Protein AF-X1SKA6-F1 (afdb_monomer_lite)

pLDDT: mean 89.36, std 12.24, range [44.44, 98.31]

Structure (mmCIF, N/CA/C/O backbone):
data_AF-X1SKA6-F1
#
_entry.id   AF-X1SKA6-F1
#
loop_
_atom_site.group_PDB
_atom_site.id
_atom_site.type_symbol
_atom_site.label_atom_id
_atom_site.label_alt_id
_atom_site.label_comp_id
_atom_site.label_asym_id
_atom_site.label_entity_id
_atom_site.label_seq_id
_atom_site.pdbx_PDB_ins_code
_atom_site.Cartn_x
_atom_site.Cartn_y
_atom_site.Cartn_z
_atom_site.occupancy
_atom_site.B_iso_or_equiv
_atom_site.auth_seq_id
_atom_site.auth_comp_id
_atom_site.auth_asym_id
_atom_site.auth_atom_id
_atom_site.pdbx_PDB_model_num
ATOM 1 N N . MET A 1 1 ? 36.089 16.565 -44.363 1.00 44.44 1 MET A N 1
ATOM 2 C CA . MET A 1 1 ? 35.885 16.722 -42.905 1.00 44.44 1 MET A CA 1
ATOM 3 C C . MET A 1 1 ? 3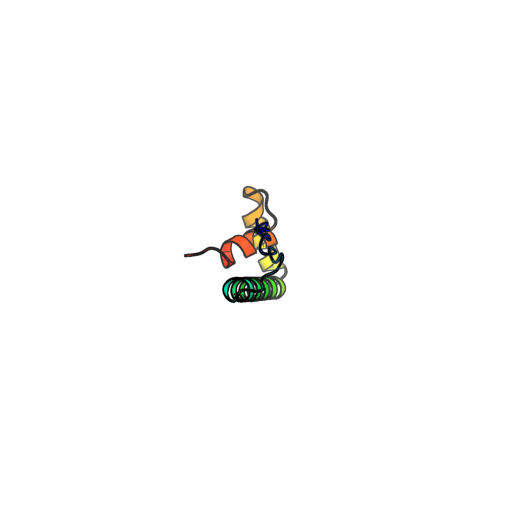4.464 16.275 -42.575 1.00 44.44 1 MET A C 1
ATOM 5 O O . MET A 1 1 ? 33.539 17.047 -42.788 1.00 44.44 1 MET A O 1
ATOM 9 N N . SER A 1 2 ? 34.268 15.015 -42.172 1.00 60.91 2 SER A N 1
ATOM 10 C CA . SER A 1 2 ? 32.941 14.506 -41.788 1.00 60.91 2 SER A CA 1
ATOM 11 C C . SER A 1 2 ? 32.617 14.984 -40.373 1.00 60.91 2 SER A C 1
ATOM 13 O O . SER A 1 2 ? 33.408 14.769 -39.455 1.00 60.91 2 SER A O 1
ATOM 15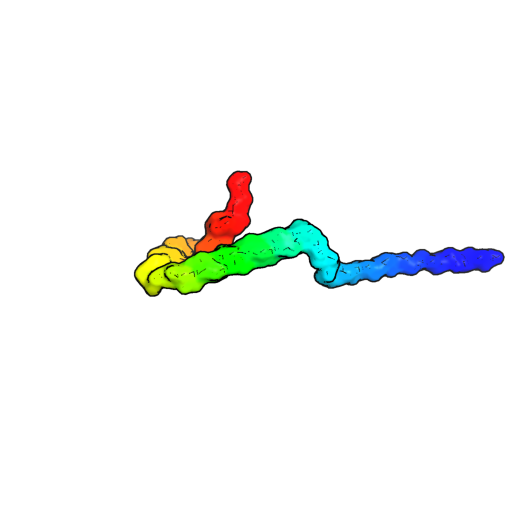 N N . ARG A 1 3 ? 31.500 15.693 -40.200 1.00 62.69 3 ARG A N 1
ATOM 16 C CA . ARG A 1 3 ? 31.054 16.212 -38.903 1.00 62.69 3 ARG A CA 1
ATOM 17 C C . ARG A 1 3 ? 30.372 15.059 -38.166 1.00 62.69 3 ARG A C 1
ATOM 19 O O . ARG A 1 3 ? 29.270 14.666 -38.530 1.00 62.69 3 ARG A O 1
ATOM 26 N N . GLN A 1 4 ? 31.047 14.486 -37.176 1.00 64.88 4 GLN A N 1
ATOM 27 C CA . GLN A 1 4 ? 30.493 13.414 -36.352 1.00 64.88 4 GLN A CA 1
ATOM 28 C C . GLN A 1 4 ? 29.453 14.033 -35.406 1.00 64.88 4 GLN A C 1
ATOM 30 O O . GLN A 1 4 ? 29.799 14.648 -34.399 1.00 64.88 4 GLN A O 1
ATOM 35 N N . ILE A 1 5 ? 28.175 13.961 -35.778 1.00 69.06 5 ILE A N 1
ATOM 36 C CA . ILE A 1 5 ? 27.076 14.383 -34.907 1.00 69.06 5 ILE A CA 1
ATOM 37 C C . ILE A 1 5 ? 26.893 13.266 -33.880 1.00 69.06 5 ILE A C 1
ATOM 39 O O . ILE A 1 5 ? 26.440 12.174 -34.212 1.00 69.06 5 ILE A O 1
ATOM 43 N N . VAL A 1 6 ? 27.303 13.518 -32.638 1.00 72.19 6 VAL A N 1
ATOM 44 C CA . VAL A 1 6 ? 27.009 12.620 -31.519 1.00 72.19 6 VAL A CA 1
ATOM 45 C C . VAL A 1 6 ? 25.540 12.823 -31.158 1.00 72.19 6 VAL A C 1
ATOM 47 O O . VAL A 1 6 ? 25.190 13.759 -30.441 1.00 72.19 6 VAL A O 1
ATOM 50 N N . GLU A 1 7 ? 24.661 11.982 -31.697 1.00 73.12 7 GLU A N 1
ATOM 51 C CA . GLU A 1 7 ? 23.254 11.964 -31.299 1.00 73.12 7 GLU A CA 1
ATOM 52 C C . GLU A 1 7 ? 23.132 11.358 -29.894 1.00 73.12 7 GLU A C 1
ATOM 54 O O . GLU A 1 7 ? 23.536 10.218 -29.646 1.00 73.12 7 GLU A O 1
ATOM 59 N N . LYS A 1 8 ? 22.587 12.126 -28.941 1.00 77.00 8 LYS A N 1
ATOM 60 C CA . LYS A 1 8 ? 22.279 11.609 -27.604 1.00 77.00 8 LYS A CA 1
ATOM 61 C C . LYS A 1 8 ? 21.187 10.550 -27.756 1.00 77.00 8 LYS A C 1
ATOM 63 O O . LYS A 1 8 ? 20.098 10.866 -28.232 1.00 77.00 8 LYS A O 1
ATOM 68 N N . LYS A 1 9 ? 21.457 9.308 -27.331 1.00 76.44 9 LYS A N 1
ATOM 69 C CA . LYS A 1 9 ? 20.415 8.272 -27.257 1.00 76.44 9 LYS A CA 1
ATOM 70 C C . LYS A 1 9 ? 19.224 8.824 -26.459 1.00 76.44 9 LYS A C 1
ATOM 72 O O . LYS A 1 9 ? 19.443 9.327 -25.354 1.00 76.44 9 LYS A O 1
ATOM 77 N N . PRO A 1 10 ? 17.993 8.749 -26.990 1.00 79.50 10 PRO A N 1
ATOM 78 C CA . PRO A 1 10 ? 16.828 9.253 -26.285 1.00 79.50 10 PRO A CA 1
ATOM 79 C C . PRO A 1 10 ? 16.626 8.456 -24.994 1.00 79.50 10 PRO A C 1
ATOM 81 O O . PRO A 1 10 ? 16.552 7.227 -25.007 1.00 79.50 10 PRO A O 1
ATOM 84 N N . GLU A 1 11 ? 16.552 9.164 -23.870 1.00 77.81 11 GLU A N 1
ATOM 85 C CA . GLU A 1 11 ? 16.194 8.574 -22.583 1.00 77.81 11 GLU A CA 1
ATOM 86 C C . GLU A 1 11 ? 14.691 8.272 -22.593 1.00 77.81 11 GLU A C 1
ATOM 88 O O . GLU A 1 11 ? 13.850 9.173 -22.630 1.00 77.81 11 GLU A O 1
ATOM 93 N N . LEU A 1 12 ? 14.342 6.986 -22.599 1.00 77.00 12 LEU A N 1
ATOM 94 C CA . LEU A 1 12 ? 12.950 6.554 -22.521 1.00 77.00 12 LEU A CA 1
ATOM 95 C C . LEU A 1 12 ? 12.431 6.763 -21.091 1.00 77.00 12 LEU A C 1
ATOM 97 O O . LEU A 1 12 ? 12.884 6.106 -20.157 1.00 77.00 12 LEU A O 1
ATOM 101 N N . LYS A 1 13 ? 11.445 7.656 -20.930 1.00 77.12 13 LYS A N 1
ATOM 102 C CA . LYS A 1 13 ? 10.835 8.011 -19.632 1.00 77.12 13 LYS A CA 1
ATOM 103 C C . LYS A 1 13 ? 10.168 6.827 -18.914 1.00 77.12 13 LYS A C 1
ATOM 105 O O . LYS A 1 13 ? 10.165 6.780 -17.689 1.00 77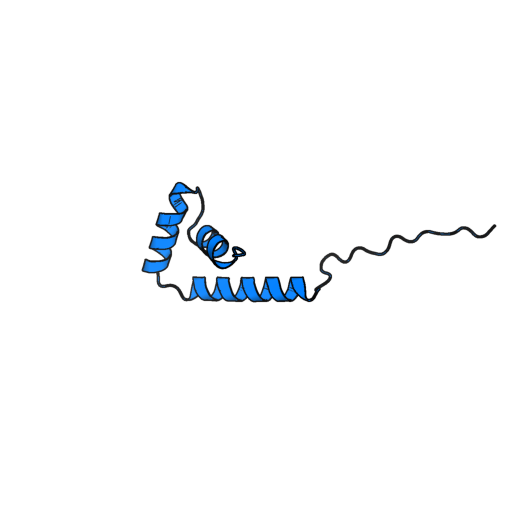.12 13 LYS A O 1
ATOM 110 N N . ASP A 1 14 ? 9.606 5.881 -19.663 1.00 79.69 14 ASP A N 1
ATOM 111 C CA . ASP A 1 14 ? 9.056 4.623 -19.147 1.00 79.69 14 ASP A CA 1
ATOM 112 C C . ASP A 1 14 ? 9.561 3.482 -20.027 1.00 79.69 14 ASP A C 1
ATOM 114 O O . ASP A 1 14 ? 8.920 3.084 -20.998 1.00 79.69 14 ASP A O 1
ATOM 118 N N . ALA A 1 15 ? 10.764 3.006 -19.718 1.00 82.69 15 ALA A N 1
ATOM 119 C CA . ALA A 1 15 ? 11.417 1.945 -20.473 1.00 82.69 15 ALA A CA 1
ATOM 120 C C . ALA A 1 15 ? 10.685 0.592 -20.373 1.00 82.69 15 ALA A C 1
ATOM 122 O O . ALA A 1 15 ? 10.997 -0.309 -21.147 1.00 82.69 15 ALA A O 1
ATOM 123 N N . LYS A 1 16 ? 9.721 0.456 -19.442 1.00 88.00 16 LYS A N 1
ATOM 124 C CA . LYS A 1 16 ? 8.971 -0.776 -19.148 1.00 88.00 16 LYS A CA 1
ATOM 125 C C . LYS A 1 16 ? 9.885 -1.994 -19.069 1.00 88.00 16 LYS A C 1
ATOM 127 O O . LYS A 1 16 ? 9.576 -3.051 -19.614 1.00 88.00 16 LYS A O 1
ATOM 132 N N . THR A 1 17 ? 11.024 -1.825 -18.406 1.00 91.31 17 THR A N 1
ATOM 133 C CA . THR A 1 17 ? 11.942 -2.939 -18.181 1.00 91.31 17 THR A CA 1
ATOM 134 C C . THR A 1 17 ? 11.245 -4.021 -17.366 1.00 91.31 17 THR A C 1
ATOM 136 O O . THR A 1 17 ? 10.292 -3.740 -16.636 1.00 91.31 17 THR A O 1
ATOM 139 N N . GLU A 1 18 ? 11.725 -5.255 -17.460 1.00 92.00 18 GLU A N 1
ATOM 140 C CA . GLU A 1 18 ? 11.165 -6.379 -16.706 1.00 92.00 18 GLU A CA 1
ATOM 141 C C . GLU A 1 18 ? 11.096 -6.068 -15.206 1.00 92.00 18 GLU A C 1
ATOM 143 O O . GLU A 1 18 ? 10.014 -6.096 -14.629 1.00 92.00 18 GLU A O 1
ATOM 148 N N . ALA A 1 19 ? 12.190 -5.568 -14.625 1.00 90.25 19 ALA A N 1
ATOM 149 C CA . ALA A 1 19 ? 12.217 -5.114 -13.236 1.00 90.25 19 ALA A CA 1
ATOM 150 C C . ALA A 1 19 ? 11.158 -4.033 -12.923 1.00 90.25 19 ALA A C 1
ATOM 152 O O . ALA A 1 19 ? 10.537 -4.055 -11.862 1.00 90.25 19 ALA A O 1
ATOM 153 N N . GLN A 1 20 ? 10.907 -3.077 -13.828 1.00 90.50 20 GLN A N 1
ATOM 154 C CA . GLN A 1 20 ? 9.850 -2.074 -13.626 1.00 90.50 20 GLN A CA 1
ATOM 155 C C . GLN A 1 20 ? 8.451 -2.698 -13.655 1.00 90.50 20 GLN A C 1
ATOM 157 O O . GLN A 1 20 ? 7.569 -2.270 -12.907 1.00 90.50 20 GLN A O 1
ATOM 162 N N . LEU A 1 21 ? 8.225 -3.675 -14.532 1.00 94.69 21 LEU A N 1
ATOM 163 C CA . LEU A 1 21 ? 6.954 -4.389 -14.628 1.00 94.69 21 LEU A CA 1
ATOM 164 C C . LEU A 1 21 ? 6.721 -5.271 -13.399 1.00 94.69 21 LEU A C 1
ATOM 166 O O . LEU A 1 21 ? 5.623 -5.252 -12.845 1.00 94.69 21 LEU A O 1
ATOM 170 N N . GLU A 1 22 ? 7.755 -5.960 -12.923 1.00 92.94 22 GLU A N 1
ATOM 171 C CA . GLU A 1 22 ? 7.722 -6.745 -11.689 1.00 92.94 22 GLU A CA 1
ATOM 172 C C . GLU A 1 22 ? 7.385 -5.872 -10.478 1.00 92.94 22 GLU A C 1
ATOM 174 O O . GLU A 1 22 ? 6.453 -6.181 -9.734 1.00 92.94 22 GLU A O 1
ATOM 179 N N . TRP A 1 23 ? 8.060 -4.730 -10.315 1.00 92.19 23 TRP A N 1
ATOM 180 C CA . TRP A 1 23 ? 7.771 -3.803 -9.219 1.00 92.19 23 TRP A CA 1
ATOM 181 C C . TRP A 1 23 ? 6.351 -3.235 -9.281 1.00 92.19 23 TRP A C 1
ATOM 183 O O . TRP A 1 23 ? 5.679 -3.159 -8.252 1.00 92.19 23 TRP A O 1
ATOM 193 N N . ARG A 1 24 ? 5.850 -2.885 -10.475 1.00 94.19 24 ARG A N 1
ATOM 194 C CA . ARG A 1 24 ? 4.448 -2.461 -10.656 1.00 94.19 24 ARG A CA 1
ATOM 195 C C . ARG A 1 24 ? 3.473 -3.568 -10.283 1.00 94.19 24 ARG A C 1
ATOM 197 O O . ARG A 1 24 ? 2.467 -3.302 -9.629 1.00 94.19 24 ARG A O 1
ATOM 204 N N . HIS A 1 25 ? 3.767 -4.802 -10.680 1.00 95.12 25 HIS A N 1
ATOM 205 C CA . HIS A 1 25 ? 2.942 -5.958 -10.344 1.00 95.12 25 HIS A CA 1
ATOM 206 C C . HIS A 1 25 ? 2.891 -6.194 -8.834 1.00 95.12 25 HIS A C 1
ATOM 208 O O . HIS A 1 25 ? 1.810 -6.367 -8.272 1.00 95.12 25 HIS A O 1
ATOM 214 N N . MET A 1 26 ? 4.041 -6.129 -8.161 1.00 95.12 26 MET A N 1
ATOM 215 C CA . MET A 1 26 ? 4.123 -6.250 -6.706 1.00 95.12 26 MET A CA 1
ATOM 216 C C . MET A 1 26 ? 3.373 -5.125 -5.997 1.00 95.12 26 MET A C 1
ATOM 218 O O . MET A 1 26 ? 2.579 -5.397 -5.099 1.00 95.12 26 MET A O 1
ATOM 222 N N . PHE A 1 27 ? 3.540 -3.879 -6.444 1.00 95.56 27 PHE A N 1
ATOM 223 C CA . PHE A 1 27 ? 2.791 -2.747 -5.908 1.00 95.56 27 PHE A CA 1
ATOM 224 C C . PHE A 1 27 ? 1.275 -2.962 -6.032 1.00 95.56 27 PHE A C 1
ATOM 226 O O . PHE A 1 27 ? 0.555 -2.847 -5.042 1.00 95.56 27 PHE A O 1
ATOM 233 N N . ASN A 1 28 ? 0.791 -3.358 -7.214 1.00 96.81 28 ASN A N 1
ATOM 234 C CA . ASN A 1 28 ? -0.633 -3.613 -7.446 1.00 96.81 28 ASN A CA 1
ATOM 235 C C . ASN A 1 28 ? -1.181 -4.727 -6.545 1.00 96.81 28 ASN A C 1
ATOM 237 O O . ASN A 1 28 ? -2.285 -4.599 -6.016 1.00 96.81 28 ASN A O 1
ATOM 241 N N . LYS A 1 29 ? -0.409 -5.799 -6.328 1.00 97.00 29 LYS A N 1
ATOM 242 C CA . LYS A 1 29 ? -0.783 -6.867 -5.391 1.00 97.00 29 LYS A CA 1
ATOM 243 C C . LYS A 1 29 ? -0.930 -6.347 -3.965 1.00 97.00 29 LYS A C 1
ATOM 245 O O . LYS A 1 29 ? -1.922 -6.651 -3.313 1.00 97.00 29 LYS A O 1
ATOM 250 N N . VAL A 1 30 ? 0.019 -5.546 -3.486 1.00 97.19 30 VAL A N 1
ATOM 251 C CA . VAL A 1 30 ? -0.044 -4.987 -2.128 1.00 97.19 30 VAL A CA 1
ATOM 252 C C . VAL A 1 30 ? -1.224 -4.023 -1.984 1.00 97.19 30 VAL A C 1
ATOM 254 O O . VAL A 1 30 ? -1.943 -4.080 -0.991 1.00 97.19 30 VAL A O 1
ATOM 257 N N . VAL A 1 31 ? -1.498 -3.190 -2.988 1.00 97.62 31 VAL A N 1
ATOM 258 C CA . VAL A 1 31 ? -2.686 -2.321 -2.985 1.00 97.62 31 VAL A CA 1
ATOM 259 C C . VAL A 1 31 ? -3.979 -3.140 -2.935 1.00 97.62 31 VAL A C 1
ATOM 261 O O . VAL A 1 31 ? -4.886 -2.805 -2.173 1.00 97.62 31 VAL A O 1
ATOM 264 N N . ALA A 1 32 ? -4.061 -4.246 -3.679 1.00 98.06 32 ALA A N 1
ATOM 265 C CA . ALA A 1 32 ? -5.206 -5.151 -3.602 1.00 98.06 32 ALA A CA 1
ATOM 266 C C . ALA A 1 32 ? -5.380 -5.743 -2.192 1.00 98.06 32 ALA A C 1
ATOM 268 O O . ALA A 1 32 ? -6.503 -5.785 -1.690 1.00 98.06 32 ALA A O 1
ATOM 269 N N . LEU A 1 33 ? -4.282 -6.121 -1.524 1.00 97.62 33 LEU A N 1
ATOM 270 C CA . LEU A 1 33 ? -4.318 -6.584 -0.133 1.00 97.62 33 LEU A CA 1
ATOM 271 C C . LEU A 1 33 ? -4.848 -5.502 0.812 1.00 97.62 33 LEU A C 1
ATOM 273 O O . LEU A 1 33 ? -5.721 -5.792 1.622 1.00 97.62 33 LEU A O 1
ATOM 277 N N . TRP A 1 34 ? -4.399 -4.251 0.672 1.00 98.00 34 TRP A N 1
ATOM 278 C CA . TRP A 1 34 ? -4.935 -3.141 1.467 1.00 98.00 34 TRP A CA 1
ATOM 279 C C . TRP A 1 34 ? -6.449 -2.985 1.289 1.00 98.00 34 TRP A C 1
ATOM 281 O O . TRP A 1 34 ? -7.184 -2.802 2.260 1.00 98.00 34 TRP A O 1
ATOM 291 N N . HIS A 1 35 ? -6.944 -3.054 0.051 1.00 97.81 35 HIS A N 1
ATOM 292 C CA . HIS A 1 35 ? -8.377 -2.921 -0.205 1.00 97.81 35 HIS A CA 1
ATOM 293 C C . HIS A 1 35 ? -9.195 -4.082 0.361 1.00 97.81 35 HIS A C 1
ATOM 295 O O . HIS A 1 35 ? -10.328 -3.839 0.776 1.00 97.81 35 HIS A O 1
ATOM 301 N N . ALA A 1 36 ? -8.613 -5.280 0.440 1.00 98.12 36 ALA A N 1
ATOM 302 C CA . ALA A 1 36 ? -9.240 -6.456 1.033 1.00 98.12 36 ALA A CA 1
ATOM 303 C C . ALA A 1 36 ? -9.348 -6.401 2.568 1.00 98.12 36 ALA A C 1
ATOM 305 O O . ALA A 1 36 ? -10.178 -7.116 3.123 1.00 98.12 36 ALA A O 1
ATOM 306 N N . LEU A 1 37 ? -8.562 -5.553 3.248 1.00 97.94 37 LEU A N 1
ATOM 307 C CA . LEU A 1 37 ? -8.648 -5.388 4.702 1.00 97.94 37 LEU A CA 1
ATOM 308 C C . LEU A 1 37 ? -10.008 -4.826 5.135 1.00 97.94 37 LEU A C 1
ATOM 310 O O . LEU A 1 37 ? -10.549 -3.893 4.521 1.00 97.94 37 LEU A O 1
ATOM 314 N N . SER A 1 38 ? -10.504 -5.345 6.252 1.00 98.31 38 SER A N 1
ATOM 315 C CA . SER A 1 38 ? -11.652 -4.820 6.984 1.00 98.31 38 SER A CA 1
ATOM 316 C C . SER A 1 38 ? -11.389 -3.399 7.518 1.00 98.31 38 SER A C 1
ATOM 318 O O . SER A 1 38 ? -10.237 -2.949 7.600 1.00 98.31 38 SER A O 1
ATOM 320 N N . PRO A 1 39 ? -12.442 -2.638 7.865 1.00 98.00 39 PRO A N 1
ATOM 321 C CA . PRO A 1 39 ? -12.289 -1.340 8.521 1.00 98.00 39 PRO A CA 1
ATOM 322 C C . PRO A 1 39 ? -11.487 -1.409 9.828 1.00 98.00 39 PRO A C 1
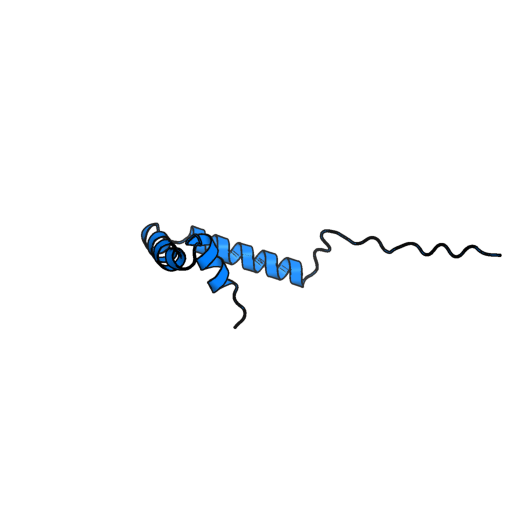ATOM 324 O O . PRO A 1 39 ? -10.701 -0.504 10.103 1.00 98.00 39 PRO A O 1
ATOM 327 N N . GLU A 1 40 ? -11.655 -2.480 10.604 1.00 98.19 40 GLU A N 1
ATOM 328 C CA . GLU A 1 40 ? -10.976 -2.700 11.881 1.00 98.19 40 GLU A CA 1
ATOM 329 C C . GLU A 1 40 ? -9.468 -2.872 11.671 1.00 98.19 40 GLU A C 1
ATOM 331 O O . GLU A 1 40 ? -8.673 -2.148 12.270 1.00 98.19 40 GLU A O 1
ATOM 336 N N . GLU A 1 41 ? -9.065 -3.736 10.735 1.00 98.06 41 GLU A N 1
ATOM 337 C CA . GLU A 1 41 ? -7.653 -3.926 10.376 1.00 98.06 41 GLU A CA 1
ATOM 338 C C . GLU A 1 41 ? -7.030 -2.622 9.863 1.00 98.06 41 GLU A C 1
ATOM 340 O O . GLU A 1 41 ? -5.920 -2.249 10.248 1.00 98.06 41 GLU A O 1
ATOM 345 N N . LYS A 1 42 ? -7.750 -1.869 9.021 1.00 98.31 42 LYS A N 1
ATOM 346 C CA . LYS A 1 42 ? -7.277 -0.559 8.542 1.00 98.31 42 LYS A CA 1
ATOM 347 C C . LYS A 1 42 ? -7.065 0.430 9.692 1.00 98.31 42 LYS A C 1
ATOM 349 O O . LYS A 1 42 ? -6.112 1.209 9.641 1.00 98.31 42 LYS A O 1
ATOM 354 N N . ALA A 1 43 ? -7.905 0.397 10.728 1.00 98.00 43 ALA A N 1
ATOM 355 C CA . ALA A 1 43 ? -7.754 1.242 11.910 1.00 98.00 43 ALA A CA 1
ATOM 356 C C . ALA A 1 43 ? -6.523 0.860 12.750 1.00 98.00 43 ALA A C 1
ATOM 358 O O . ALA A 1 43 ? -5.836 1.748 13.263 1.00 98.00 43 ALA A O 1
ATOM 359 N N . GLU A 1 44 ? -6.198 -0.430 12.850 1.00 98.12 44 GLU A N 1
ATOM 360 C CA . GLU A 1 44 ? -4.964 -0.892 13.497 1.00 98.12 44 GLU A CA 1
ATOM 361 C C . GLU A 1 44 ? -3.721 -0.374 12.765 1.00 98.12 44 GLU A C 1
ATOM 363 O O . GLU A 1 44 ? -2.817 0.191 13.391 1.00 98.12 44 GLU A O 1
ATOM 368 N N . TRP A 1 45 ? -3.706 -0.473 11.432 1.00 98.12 45 TRP A N 1
ATOM 369 C CA . TRP A 1 45 ? -2.631 0.085 10.609 1.00 98.12 45 TRP A CA 1
ATOM 370 C C . TRP A 1 45 ? -2.502 1.600 10.774 1.00 98.12 45 TRP A C 1
ATOM 372 O O . TRP A 1 45 ? -1.386 2.106 10.903 1.00 98.12 45 TRP A O 1
ATOM 382 N N . GLU A 1 46 ? -3.621 2.327 10.818 1.00 98.06 46 GLU A N 1
ATOM 383 C CA . GLU A 1 46 ? -3.637 3.772 11.067 1.00 98.06 46 GLU A CA 1
ATOM 384 C C . GLU A 1 46 ? -3.046 4.106 12.444 1.00 98.06 46 GLU A C 1
ATOM 386 O O . GLU A 1 46 ? -2.195 4.988 12.566 1.00 98.06 46 GLU A O 1
ATOM 391 N N . SER A 1 47 ? -3.429 3.361 13.483 1.00 97.81 47 SER A N 1
ATOM 392 C CA . SER A 1 47 ? -2.895 3.528 14.838 1.00 97.81 47 SER A CA 1
ATOM 393 C C . SER A 1 47 ? -1.378 3.307 14.888 1.00 97.81 47 SER A C 1
ATOM 395 O O . SER A 1 47 ? -0.646 4.130 15.442 1.00 97.81 47 SER A O 1
ATOM 397 N N . ALA A 1 48 ? -0.880 2.252 14.234 1.00 97.12 48 ALA A N 1
ATOM 398 C CA . ALA A 1 48 ? 0.550 1.954 14.146 1.00 97.12 48 ALA A CA 1
ATOM 399 C C . ALA A 1 48 ? 1.342 2.997 13.331 1.00 97.12 48 ALA A C 1
ATOM 401 O O . ALA A 1 48 ? 2.539 3.205 13.572 1.00 97.12 48 ALA A O 1
ATOM 402 N N . ALA A 1 49 ? 0.691 3.661 12.375 1.00 97.31 49 ALA A N 1
ATOM 403 C CA . ALA A 1 49 ? 1.301 4.670 11.518 1.00 97.31 49 ALA A CA 1
ATOM 404 C C . ALA A 1 49 ? 1.399 6.057 12.179 1.00 97.31 49 ALA A C 1
ATOM 406 O O . ALA A 1 49 ? 2.351 6.793 11.905 1.00 97.31 49 ALA A O 1
ATOM 407 N N . ARG A 1 50 ? 0.485 6.400 13.100 1.00 95.56 50 ARG A N 1
ATOM 408 C CA . ARG A 1 50 ? 0.441 7.714 13.778 1.00 95.56 50 ARG A CA 1
ATOM 409 C C . ARG A 1 50 ? 1.778 8.163 14.389 1.00 95.56 50 ARG A C 1
ATOM 411 O O . ARG A 1 50 ? 2.188 9.284 14.089 1.00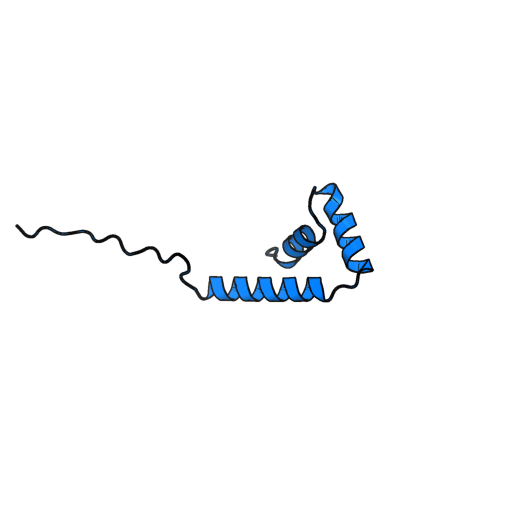 95.56 50 ARG A O 1
ATOM 418 N N . PRO A 1 51 ? 2.512 7.338 15.170 1.00 97.12 51 PRO A N 1
ATOM 419 C CA . PRO A 1 51 ? 3.807 7.740 15.735 1.00 97.12 51 PRO A CA 1
ATOM 420 C C . PRO A 1 51 ? 4.885 8.031 14.683 1.00 97.12 51 PRO A C 1
ATOM 422 O O . PRO A 1 51 ? 5.921 8.600 15.003 1.00 97.12 51 PRO A O 1
ATOM 425 N N . ARG A 1 52 ? 4.664 7.609 13.433 1.00 94.12 52 ARG A N 1
ATOM 426 C CA . ARG A 1 52 ? 5.585 7.774 12.302 1.00 94.12 52 ARG A CA 1
ATOM 427 C C . ARG A 1 52 ? 5.183 8.930 11.388 1.00 94.12 52 ARG A C 1
ATOM 429 O O . ARG A 1 52 ? 5.804 9.103 10.346 1.00 94.12 52 ARG A O 1
ATOM 436 N N . HIS A 1 53 ? 4.150 9.695 11.755 1.00 96.12 53 HIS A N 1
ATOM 437 C CA . HIS A 1 53 ? 3.584 10.769 10.935 1.00 96.12 53 HIS A CA 1
ATOM 438 C C . HIS A 1 53 ? 3.179 10.2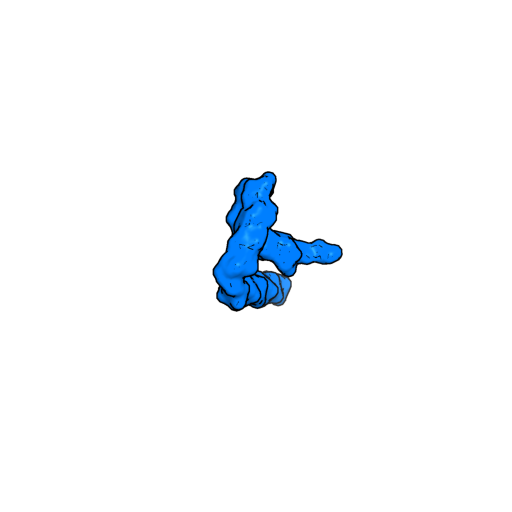98 9.525 1.00 96.12 53 HIS A C 1
ATOM 440 O O . HIS A 1 53 ? 3.326 11.023 8.544 1.00 96.12 53 HIS A O 1
ATOM 446 N N . MET A 1 54 ? 2.677 9.064 9.428 1.00 96.25 54 MET A N 1
ATOM 447 C CA . MET A 1 54 ? 2.199 8.452 8.189 1.00 96.25 54 MET A CA 1
ATOM 448 C C . MET A 1 54 ? 0.743 8.019 8.340 1.00 96.25 54 MET A C 1
ATOM 450 O O . MET A 1 54 ? 0.265 7.809 9.453 1.00 96.25 54 MET A O 1
ATOM 454 N N . THR A 1 55 ? 0.057 7.845 7.211 1.00 97.62 55 THR A N 1
ATOM 455 C CA . THR A 1 55 ? -1.235 7.149 7.175 1.00 97.62 55 THR A CA 1
ATOM 456 C C . THR A 1 55 ? -1.024 5.640 7.271 1.00 97.62 55 THR A C 1
ATOM 458 O O . THR A 1 55 ? 0.031 5.123 6.883 1.00 97.62 55 THR A O 1
ATOM 461 N N . GLY A 1 56 ? -2.044 4.914 7.724 1.00 97.62 56 GLY A N 1
ATOM 462 C CA . GLY A 1 56 ? -2.048 3.453 7.786 1.00 97.62 56 GLY A CA 1
ATOM 463 C C . GLY A 1 56 ? -1.746 2.821 6.432 1.00 97.62 56 GLY A C 1
ATOM 464 O O . GLY A 1 56 ? -0.958 1.886 6.359 1.00 97.62 56 GLY A O 1
ATOM 465 N N . TYR A 1 57 ? -2.269 3.405 5.350 1.00 97.62 57 TYR A N 1
ATOM 466 C CA . TYR A 1 57 ? -1.983 2.977 3.979 1.00 97.62 57 TYR A CA 1
ATOM 467 C C . TYR A 1 57 ? -0.495 3.092 3.617 1.00 97.62 57 TYR A C 1
ATOM 469 O O . TYR A 1 57 ? 0.106 2.133 3.132 1.00 97.62 57 TYR A O 1
ATOM 477 N N . ALA A 1 58 ? 0.117 4.256 3.864 1.00 96.50 58 ALA A N 1
ATOM 478 C CA . ALA A 1 58 ? 1.529 4.476 3.556 1.00 96.50 58 ALA A CA 1
ATOM 479 C C . ALA A 1 58 ? 2.431 3.562 4.398 1.00 96.50 58 ALA A C 1
ATOM 481 O O . ALA A 1 58 ? 3.395 2.985 3.887 1.00 96.50 58 ALA A O 1
ATOM 482 N N . TRP A 1 59 ? 2.083 3.380 5.674 1.00 96.81 59 TRP A N 1
ATOM 483 C CA . TRP A 1 59 ? 2.799 2.475 6.562 1.00 96.81 59 TRP A CA 1
ATOM 484 C C . TRP A 1 59 ? 2.668 1.015 6.112 1.00 96.81 59 TRP A C 1
ATOM 486 O O . TRP A 1 59 ? 3.688 0.347 5.955 1.00 96.81 59 TRP A O 1
ATOM 496 N N . PHE A 1 60 ? 1.457 0.551 5.799 1.00 97.38 60 PHE A N 1
ATOM 497 C CA . PHE A 1 60 ? 1.192 -0.790 5.276 1.00 97.38 60 PHE A CA 1
ATOM 498 C C . PHE A 1 60 ? 2.019 -1.094 4.021 1.00 97.38 60 PHE A C 1
ATOM 500 O O . PHE A 1 60 ? 2.753 -2.083 3.990 1.00 97.38 60 PHE A O 1
ATOM 507 N N . LEU A 1 61 ? 1.977 -0.207 3.017 1.00 96.25 61 LEU A N 1
ATOM 508 C CA . LEU A 1 61 ? 2.763 -0.367 1.790 1.00 96.25 61 LEU A CA 1
ATOM 509 C C . LEU A 1 61 ? 4.264 -0.470 2.082 1.00 96.25 61 LEU A C 1
ATOM 511 O O . LEU A 1 61 ? 4.945 -1.311 1.500 1.00 96.25 61 LEU A O 1
ATOM 515 N N . SER A 1 62 ? 4.779 0.361 2.995 1.00 94.06 62 SER A N 1
ATOM 516 C CA . SER A 1 62 ? 6.204 0.363 3.347 1.00 94.06 62 SER A CA 1
ATOM 517 C C . SER A 1 62 ? 6.666 -0.939 4.001 1.00 94.06 62 SER A C 1
ATOM 519 O O . SER A 1 62 ? 7.813 -1.335 3.813 1.00 94.06 62 SER A O 1
ATOM 521 N N . GLN A 1 63 ? 5.788 -1.597 4.767 1.00 94.31 63 GLN A N 1
ATOM 522 C CA . GLN A 1 63 ? 6.100 -2.875 5.400 1.00 94.31 63 GLN A CA 1
ATOM 523 C C . GLN A 1 63 ? 5.994 -4.021 4.397 1.00 94.31 63 GLN A C 1
ATOM 525 O O . GLN A 1 63 ? 6.866 -4.879 4.360 1.00 94.31 63 GLN A O 1
ATOM 530 N N . ALA A 1 64 ? 4.969 -4.006 3.544 1.00 93.12 64 ALA A N 1
ATOM 531 C CA . ALA A 1 64 ? 4.727 -5.069 2.575 1.00 93.12 64 ALA A CA 1
ATOM 532 C C . ALA A 1 64 ? 5.713 -5.073 1.392 1.00 93.12 64 ALA A C 1
ATOM 534 O O . ALA A 1 64 ? 5.927 -6.116 0.780 1.00 93.12 64 ALA A O 1
ATOM 535 N N . LEU A 1 65 ? 6.304 -3.923 1.054 1.00 91.19 65 LEU A N 1
ATOM 536 C CA . LEU A 1 65 ? 7.272 -3.784 -0.044 1.00 91.19 65 LEU A CA 1
ATOM 537 C C . LEU A 1 65 ? 8.728 -3.713 0.436 1.00 91.19 65 LEU A C 1
ATOM 539 O O . LEU A 1 65 ? 9.627 -3.481 -0.375 1.00 91.19 65 LEU A O 1
ATOM 543 N N . ARG A 1 66 ? 8.980 -3.876 1.740 1.00 82.38 66 ARG A N 1
ATOM 544 C CA . ARG A 1 66 ? 10.336 -3.827 2.289 1.00 82.38 66 ARG A CA 1
ATOM 545 C C . ARG A 1 66 ? 11.127 -5.052 1.810 1.00 82.38 66 ARG A C 1
ATOM 547 O O . ARG A 1 66 ? 10.640 -6.167 1.977 1.00 82.38 66 ARG A O 1
ATOM 554 N N . PRO A 1 67 ? 12.329 -4.883 1.235 1.00 69.62 67 PRO A N 1
ATOM 555 C CA . PRO A 1 67 ? 13.219 -6.012 0.994 1.00 69.62 67 PRO A CA 1
ATOM 556 C C . PRO A 1 67 ? 13.625 -6.629 2.342 1.00 69.62 67 PRO A C 1
ATOM 558 O O . PRO A 1 67 ? 13.947 -5.875 3.265 1.00 69.62 67 PRO A O 1
ATOM 561 N N . ASN A 1 68 ? 13.574 -7.961 2.447 1.00 54.97 68 ASN A N 1
ATOM 562 C CA . ASN A 1 68 ? 14.111 -8.714 3.590 1.00 54.97 68 ASN A CA 1
ATOM 563 C C . ASN A 1 68 ? 15.640 -8.693 3.606 1.00 54.97 68 ASN A C 1
ATOM 565 O O . ASN A 1 68 ? 16.233 -8.753 2.504 1.00 54.97 68 ASN A O 1
#

Organism: NCBI:txid412755

Radius of gyration: 20.47 Å; chains: 1; bounding box: 48×25×59 Å

Secondary structure (DSSP, 8-state):
------PPPP--TT---HHHHHHHHHHHHHHHHHHHS-HHHHHHHHHHHGGGT--HHHHHHHHHT---

Sequence (68 aa):
MSRQIVEKKPELKDAKTEAQLEWRHMFNKVVALWHALSPEEKAEWESAARPRHMTGYAWFLSQALRPN

Foldseek 3Di:
DDDPPPDDDDDDPCPVDPVVVVVVVQLVVLVVVVVPDDPVVLVVLQVVCVVVVDGSSVSSSCVSPDDD